Protein AF-A0A0E3ZDM5-F1 (afdb_monomer)

Radius of gyration: 15.82 Å; Cα contacts (8 Å, |Δi|>4): 50; chains: 1; bounding box: 35×37×37 Å

Secondary structure (DSSP, 8-state):
-HHHHHHHHSS--HHHHHHHHHHHHHHHHHHHHHHSSSTHHHHHHHHHHHHHHHHHHHHHHHHHTTTS-HHHHHHHHHHHHHHHHHHHHHTT-

Sequence (93 aa):
MKKFLAIFLDKPTIVSILGIATIIAGVPLIIYMMTTGGGGGLGAFVILGWLVGVSFILALDRFLVRVVKPYTLSVVESVGAGLIFIMLLLSFL

Foldseek 3Di:
DVVVVCLCVVQPAPLSVVLVVLVVVLVVQLVVLVVDPDCSPVVSVVSVVVNVVSVVVNVVLSVVVVVDRRVVVNVVVVVVVVVVVVVVVVVVD

Organism: NCBI:txid400092

Solvent-accessible surface area (backbone atoms only — not comparable to full-atom values): 5117 Å² total; per-residue (Å²): 108,72,74,61,54,48,67,47,63,75,60,57,30,57,64,48,54,53,42,51,53,47,52,66,54,45,54,59,48,31,56,52,24,63,69,39,80,78,71,19,56,61,53,23,50,53,52,49,55,50,51,52,52,44,52,53,50,44,52,51,50,61,56,46,53,75,80,40,60,39,68,60,50,29,51,53,50,49,53,52,52,49,50,54,52,51,56,55,55,60,75,78,110

Structure (mmCIF, N/CA/C/O backbone):
data_AF-A0A0E3ZDM5-F1
#
_entry.id   AF-A0A0E3ZDM5-F1
#
loop_
_atom_site.group_PDB
_atom_site.id
_atom_site.type_symbol
_atom_site.label_atom_id
_atom_site.label_alt_id
_atom_site.label_comp_id
_atom_site.label_asym_id
_atom_site.label_entity_id
_atom_site.label_seq_id
_atom_site.pdbx_PDB_ins_code
_atom_site.Cartn_x
_atom_site.Cartn_y
_atom_site.Cartn_z
_atom_site.occupancy
_atom_site.B_iso_or_equiv
_atom_site.auth_seq_id
_atom_site.auth_comp_id
_atom_site.auth_asym_id
_atom_site.auth_atom_id
_atom_site.pdbx_PDB_model_num
ATOM 1 N N . MET A 1 1 ? -7.603 17.264 -5.747 1.00 58.97 1 MET A N 1
ATOM 2 C CA . MET A 1 1 ? -6.840 16.601 -4.659 1.00 58.97 1 MET A CA 1
ATOM 3 C C . MET A 1 1 ? -7.437 16.768 -3.264 1.00 58.97 1 MET A C 1
ATOM 5 O O . MET A 1 1 ? -7.629 15.750 -2.619 1.00 58.97 1 MET A O 1
ATOM 9 N N . LYS A 1 2 ? -7.769 17.981 -2.783 1.00 60.06 2 LYS A N 1
ATOM 10 C CA . LYS A 1 2 ? -8.224 18.189 -1.385 1.00 60.06 2 LYS A CA 1
ATOM 11 C C . LYS A 1 2 ? -9.407 17.301 -0.955 1.00 60.06 2 LYS A C 1
ATOM 13 O O . LYS A 1 2 ? -9.337 16.677 0.093 1.00 60.06 2 LYS A O 1
ATOM 18 N N . LYS A 1 3 ? -10.447 17.174 -1.793 1.00 71.00 3 LYS A N 1
ATOM 19 C CA . LYS A 1 3 ? -11.607 16.302 -1.514 1.00 71.00 3 LYS A CA 1
ATOM 20 C C . LYS A 1 3 ? -11.266 14.809 -1.507 1.00 71.00 3 LYS A C 1
ATOM 22 O O . LYS A 1 3 ? -11.846 14.069 -0.731 1.00 71.00 3 LYS A O 1
ATOM 27 N N . PHE A 1 4 ? -10.330 14.380 -2.354 1.00 69.06 4 PHE A N 1
ATOM 28 C CA . PHE A 1 4 ? -9.896 12.985 -2.415 1.00 69.06 4 PHE A CA 1
ATOM 29 C C . PHE A 1 4 ? -9.134 12.620 -1.142 1.00 69.06 4 PHE A C 1
ATOM 31 O O . PHE A 1 4 ? -9.552 11.720 -0.433 1.00 69.06 4 PHE A O 1
ATOM 38 N N . LEU A 1 5 ? -8.101 13.391 -0.789 1.00 70.12 5 LEU A N 1
ATOM 39 C CA . LEU A 1 5 ? -7.319 13.159 0.429 1.00 70.12 5 LEU A CA 1
ATOM 40 C C . LEU A 1 5 ? -8.191 13.199 1.691 1.00 70.12 5 LEU A C 1
ATOM 42 O O . LEU A 1 5 ? -8.032 12.348 2.555 1.00 70.12 5 LEU A O 1
ATOM 46 N N . ALA A 1 6 ? -9.161 14.116 1.767 1.00 75.75 6 ALA A N 1
ATOM 47 C CA . ALA A 1 6 ? -10.076 14.205 2.905 1.00 75.75 6 ALA A CA 1
ATOM 48 C C . ALA A 1 6 ? -10.875 12.910 3.154 1.00 75.75 6 ALA A C 1
ATOM 50 O O . ALA A 1 6 ? -11.06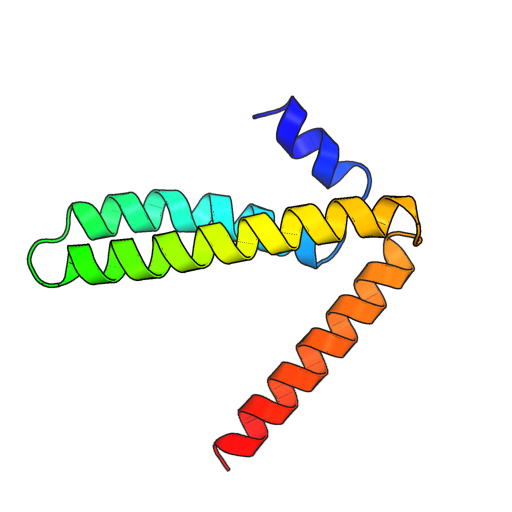9 12.535 4.303 1.00 75.75 6 ALA A O 1
ATOM 51 N N . ILE A 1 7 ? -11.281 12.190 2.101 1.00 71.81 7 ILE A N 1
ATOM 52 C CA . ILE A 1 7 ? -12.031 10.924 2.225 1.00 71.81 7 ILE A CA 1
ATOM 53 C C . ILE A 1 7 ? -11.181 9.824 2.880 1.00 71.81 7 ILE A C 1
ATOM 55 O O . ILE A 1 7 ? -11.697 8.989 3.624 1.00 71.81 7 ILE A O 1
ATOM 59 N N . PHE A 1 8 ? -9.876 9.807 2.610 1.00 68.25 8 PHE A N 1
ATOM 60 C CA . PHE A 1 8 ? -8.966 8.817 3.189 1.00 68.25 8 PHE A CA 1
ATOM 61 C C . PHE A 1 8 ? -8.454 9.236 4.572 1.00 68.25 8 PHE A C 1
ATOM 63 O O . PHE A 1 8 ? -8.221 8.376 5.417 1.00 68.25 8 PHE A O 1
ATOM 70 N N . LEU A 1 9 ? -8.340 10.543 4.824 1.00 74.44 9 LEU A N 1
ATOM 71 C CA . LEU A 1 9 ? -7.883 11.098 6.100 1.00 74.44 9 LEU A CA 1
ATOM 72 C C . LEU A 1 9 ? -8.963 11.119 7.194 1.00 74.44 9 LEU A C 1
ATOM 74 O O . LEU A 1 9 ? -8.610 11.201 8.363 1.00 74.44 9 LEU A O 1
ATOM 78 N N . ASP A 1 10 ? -10.250 11.020 6.846 1.00 81.75 10 ASP A N 1
ATOM 79 C CA . ASP A 1 10 ? -11.358 10.984 7.820 1.00 81.75 10 ASP A CA 1
ATOM 80 C C . ASP A 1 10 ? -11.355 9.702 8.674 1.00 81.75 10 ASP A C 1
ATOM 82 O O . ASP A 1 10 ? -11.650 9.712 9.868 1.00 81.75 10 ASP A O 1
ATOM 86 N N . LYS A 1 11 ? -10.973 8.574 8.065 1.00 84.75 11 LYS A N 1
ATOM 87 C CA . LYS A 1 11 ? -10.863 7.264 8.724 1.00 84.75 11 LYS A CA 1
ATOM 88 C C . LYS A 1 11 ? -9.571 6.576 8.285 1.00 84.75 11 LYS A C 1
ATOM 90 O O . LYS A 1 11 ? -9.624 5.675 7.437 1.00 84.75 11 LYS A O 1
ATOM 95 N N . PRO A 1 12 ? -8.413 7.030 8.785 1.00 85.75 12 PRO A N 1
ATOM 96 C CA . PRO A 1 12 ? -7.134 6.535 8.317 1.00 85.75 12 PRO A CA 1
ATOM 97 C C . PRO A 1 12 ? -6.909 5.101 8.807 1.00 85.75 12 PRO A C 1
ATOM 99 O O . PRO A 1 12 ? -7.092 4.787 9.983 1.00 85.75 12 PRO A O 1
ATOM 102 N N . THR A 1 13 ? -6.520 4.244 7.873 1.00 92.81 13 THR A N 1
ATOM 103 C CA . THR A 1 13 ? -5.977 2.897 8.096 1.00 92.81 13 THR A CA 1
ATOM 104 C C . THR A 1 13 ? -4.535 2.843 7.609 1.00 92.81 13 THR A C 1
ATOM 106 O O . THR A 1 13 ? -4.099 3.718 6.850 1.00 92.81 13 THR A O 1
ATOM 109 N N . ILE A 1 14 ? -3.781 1.825 8.013 1.00 89.81 14 ILE A N 1
ATOM 110 C CA . ILE A 1 14 ? -2.377 1.695 7.605 1.00 89.81 14 ILE A CA 1
ATOM 111 C C . ILE A 1 14 ? -2.282 1.519 6.093 1.00 89.81 14 ILE A C 1
ATOM 113 O O . ILE A 1 14 ? -1.484 2.205 5.452 1.00 89.81 14 ILE A O 1
ATOM 117 N N . VAL A 1 15 ? -3.159 0.700 5.510 1.00 91.50 15 VAL A N 1
ATOM 118 C CA . VAL A 1 15 ? -3.257 0.551 4.053 1.00 91.50 15 VAL A CA 1
ATOM 119 C C . VAL A 1 15 ? -3.548 1.888 3.374 1.00 91.50 15 VAL A C 1
ATOM 121 O O . VAL A 1 15 ? -2.904 2.214 2.376 1.00 91.50 15 VAL A O 1
ATOM 124 N N . SER A 1 16 ? -4.452 2.708 3.920 1.00 89.56 16 SER A N 1
ATOM 125 C CA . SER A 1 16 ? -4.759 4.014 3.323 1.00 89.56 16 SER A CA 1
ATOM 126 C C . SER A 1 16 ? -3.583 4.992 3.350 1.00 89.56 16 SER A C 1
ATOM 128 O O . SER A 1 16 ? -3.323 5.666 2.353 1.00 89.56 16 SER A O 1
ATOM 130 N N . ILE A 1 17 ? -2.836 5.037 4.456 1.00 90.94 17 ILE A N 1
ATOM 131 C CA . ILE A 1 17 ? -1.680 5.925 4.614 1.00 90.94 17 ILE A CA 1
ATOM 132 C C . ILE A 1 17 ? -0.570 5.496 3.653 1.00 90.94 17 ILE A C 1
ATOM 134 O O . ILE A 1 17 ? -0.065 6.314 2.880 1.00 90.94 17 ILE A O 1
ATOM 138 N N . LEU A 1 18 ? -0.227 4.204 3.660 1.00 91.75 18 LEU A N 1
ATOM 139 C CA . LEU A 1 18 ? 0.827 3.659 2.808 1.00 91.75 18 LEU A CA 1
ATOM 140 C C . LEU A 1 18 ? 0.457 3.734 1.327 1.00 91.75 18 LEU A C 1
ATOM 142 O O . LEU A 1 18 ? 1.297 4.094 0.504 1.00 91.75 18 LEU A O 1
ATOM 146 N N . GLY A 1 19 ? -0.796 3.455 0.970 1.00 91.19 19 GLY A N 1
ATOM 147 C CA . GLY A 1 19 ? -1.249 3.526 -0.414 1.00 91.19 19 GLY A CA 1
ATOM 148 C C . GLY A 1 19 ? -1.231 4.954 -0.961 1.00 91.19 19 GLY A C 1
ATOM 149 O O . GLY A 1 19 ? -0.761 5.167 -2.077 1.00 91.19 19 GLY A O 1
ATOM 150 N N . ILE A 1 20 ? -1.643 5.955 -0.173 1.00 90.12 20 ILE A N 1
ATOM 151 C CA . ILE A 1 20 ? -1.526 7.365 -0.580 1.00 90.12 20 ILE A CA 1
ATOM 152 C C . ILE A 1 20 ? -0.058 7.759 -0.755 1.00 90.12 20 ILE A C 1
ATOM 154 O O . ILE A 1 20 ? 0.286 8.346 -1.781 1.00 90.12 20 ILE A O 1
ATOM 158 N N . ALA A 1 21 ? 0.810 7.419 0.202 1.00 91.44 21 ALA A N 1
ATOM 159 C CA . ALA A 1 21 ? 2.244 7.686 0.088 1.00 91.44 21 ALA A CA 1
ATOM 160 C C . ALA A 1 21 ? 2.838 7.037 -1.175 1.00 91.44 21 ALA A C 1
ATOM 162 O O . ALA A 1 21 ? 3.588 7.677 -1.912 1.00 91.44 21 ALA A O 1
ATOM 163 N N . THR A 1 22 ? 2.421 5.805 -1.478 1.00 92.38 22 THR A N 1
ATOM 164 C CA . THR A 1 22 ? 2.838 5.071 -2.678 1.00 92.38 22 THR A CA 1
ATOM 165 C C . THR A 1 22 ? 2.375 5.754 -3.961 1.00 92.38 22 THR A C 1
ATOM 167 O O . THR A 1 22 ? 3.152 5.843 -4.902 1.00 92.38 22 THR A O 1
ATOM 170 N N . ILE A 1 23 ? 1.152 6.287 -4.020 1.00 90.88 23 ILE A N 1
ATOM 171 C CA . ILE A 1 23 ? 0.675 7.040 -5.193 1.00 90.88 23 ILE A CA 1
ATOM 172 C C . ILE A 1 23 ? 1.466 8.345 -5.356 1.00 90.88 23 ILE A C 1
ATOM 174 O O . ILE A 1 23 ? 1.895 8.669 -6.463 1.00 90.88 23 ILE A O 1
ATOM 178 N N . ILE A 1 24 ? 1.689 9.075 -4.257 1.00 91.75 24 ILE A N 1
ATOM 179 C CA . ILE A 1 24 ? 2.429 10.345 -4.263 1.00 91.75 24 ILE A CA 1
ATOM 180 C C . ILE A 1 24 ? 3.870 10.141 -4.745 1.00 91.75 24 ILE A C 1
ATOM 182 O O . ILE A 1 24 ? 4.360 10.962 -5.514 1.00 91.75 24 ILE A O 1
ATOM 186 N N . ALA A 1 25 ? 4.536 9.062 -4.328 1.00 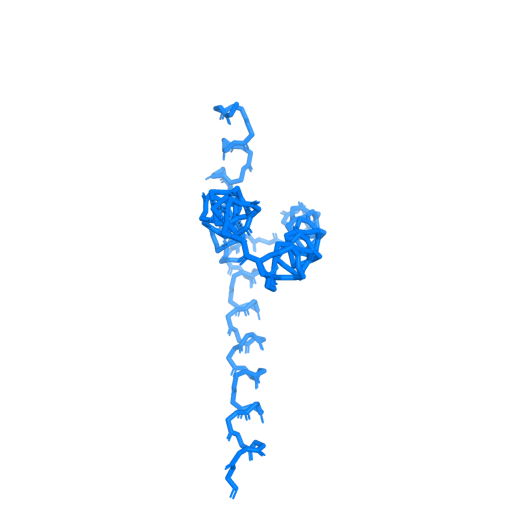92.94 25 ALA A N 1
ATOM 187 C CA . ALA A 1 25 ? 5.907 8.757 -4.740 1.00 92.94 25 ALA A CA 1
ATOM 188 C C . ALA A 1 25 ? 5.987 8.053 -6.108 1.00 92.94 25 ALA A C 1
ATOM 190 O O . ALA A 1 25 ? 6.878 8.330 -6.910 1.00 92.94 25 ALA A O 1
ATOM 191 N N . GLY A 1 26 ? 5.048 7.150 -6.392 1.00 92.06 26 GLY A N 1
ATOM 192 C CA . GLY A 1 26 ? 5.065 6.288 -7.570 1.00 92.06 26 GLY A CA 1
ATOM 193 C C . GLY A 1 26 ? 4.776 7.029 -8.871 1.00 92.06 26 GLY A C 1
ATOM 194 O O . GLY A 1 26 ? 5.402 6.732 -9.883 1.00 92.06 26 GLY A O 1
ATOM 195 N N . VAL A 1 27 ? 3.885 8.028 -8.861 1.00 92.62 27 VAL A N 1
ATOM 196 C CA . VAL A 1 27 ? 3.580 8.813 -10.071 1.00 92.62 27 VAL A CA 1
ATOM 197 C C . VAL A 1 27 ? 4.807 9.597 -10.573 1.00 92.62 27 VAL A C 1
ATOM 199 O O . VAL A 1 27 ? 5.154 9.437 -11.745 1.00 92.62 27 VAL A O 1
ATOM 202 N N . PRO A 1 28 ? 5.527 10.379 -9.739 1.00 94.12 28 PRO A N 1
ATOM 203 C CA . PRO A 1 28 ? 6.795 10.992 -10.139 1.00 94.12 28 PRO A CA 1
ATOM 204 C C . PRO A 1 28 ? 7.835 9.977 -10.619 1.00 94.12 28 PRO A C 1
ATOM 206 O O . PRO A 1 28 ? 8.542 10.238 -11.591 1.00 94.12 28 PRO A O 1
ATOM 209 N N . LEU A 1 29 ? 7.909 8.810 -9.972 1.00 93.06 29 LEU A N 1
ATOM 210 C CA . LEU A 1 29 ? 8.863 7.768 -10.341 1.00 93.06 29 LEU A CA 1
ATOM 211 C C . LEU A 1 29 ? 8.574 7.179 -11.729 1.00 93.06 29 LEU A C 1
ATOM 213 O O . LEU A 1 29 ? 9.511 6.939 -12.486 1.00 93.06 29 LEU A O 1
ATOM 217 N N . ILE A 1 30 ? 7.302 6.998 -12.098 1.00 93.06 30 ILE A N 1
ATOM 218 C CA . ILE A 1 30 ? 6.911 6.580 -13.454 1.00 93.06 30 ILE A CA 1
ATOM 219 C C . ILE A 1 30 ? 7.369 7.612 -14.477 1.00 93.06 30 ILE A C 1
ATOM 221 O O . ILE A 1 30 ? 7.998 7.245 -15.464 1.00 93.06 30 ILE A O 1
ATOM 225 N N . ILE A 1 31 ? 7.092 8.896 -14.228 1.00 92.44 31 ILE A N 1
ATOM 226 C CA . ILE A 1 31 ? 7.494 9.979 -15.135 1.00 92.44 31 ILE A CA 1
ATOM 227 C C . ILE A 1 31 ? 9.013 9.959 -15.317 1.00 92.44 31 ILE A C 1
ATOM 229 O O . ILE A 1 31 ? 9.493 9.975 -16.446 1.00 92.44 31 ILE A O 1
ATOM 233 N N . TYR A 1 32 ? 9.767 9.842 -14.223 1.00 92.31 32 TYR A N 1
ATOM 234 C CA . TYR A 1 32 ? 11.220 9.733 -14.276 1.00 92.31 32 TYR A CA 1
ATOM 235 C C . TYR A 1 32 ? 11.682 8.524 -15.106 1.00 92.31 32 TYR A C 1
ATOM 237 O O . TYR A 1 32 ? 12.494 8.682 -16.015 1.00 92.31 32 TYR A O 1
ATOM 245 N N . MET A 1 33 ? 11.119 7.337 -14.870 1.00 92.31 33 MET A N 1
ATOM 246 C CA . MET A 1 33 ? 11.477 6.113 -15.601 1.00 92.31 33 MET A CA 1
ATOM 247 C C . MET A 1 33 ? 11.119 6.162 -17.091 1.00 92.31 33 MET A C 1
ATOM 249 O O . MET A 1 33 ? 11.788 5.544 -17.910 1.00 92.31 33 MET A O 1
ATOM 253 N N . MET A 1 34 ? 10.089 6.921 -17.470 1.00 89.19 34 MET A N 1
ATOM 254 C CA . MET A 1 34 ? 9.772 7.161 -18.880 1.00 89.19 34 MET A CA 1
ATOM 255 C C . MET A 1 34 ? 10.778 8.099 -19.559 1.00 89.19 34 MET A C 1
ATOM 257 O O . MET A 1 34 ? 10.910 8.065 -20.780 1.00 89.19 34 MET A O 1
ATOM 261 N N . THR A 1 35 ? 11.482 8.934 -18.788 1.00 89.75 35 THR A N 1
ATOM 262 C CA . THR A 1 35 ? 12.517 9.846 -19.307 1.00 89.75 35 THR A CA 1
ATOM 263 C C . THR A 1 35 ? 13.912 9.227 -19.342 1.00 89.75 35 THR A C 1
ATOM 265 O O . THR A 1 35 ? 14.784 9.728 -20.052 1.00 89.75 35 THR A O 1
ATOM 268 N N . THR A 1 36 ? 14.143 8.134 -18.612 1.00 85.94 36 THR A N 1
ATOM 269 C CA . THR A 1 36 ? 15.407 7.402 -18.666 1.00 85.94 36 THR A CA 1
ATOM 270 C C . THR A 1 36 ? 15.401 6.471 -19.882 1.00 85.94 36 THR A C 1
ATOM 272 O O . THR A 1 36 ? 14.607 5.538 -19.988 1.00 85.94 36 THR A O 1
ATOM 275 N N . GLY A 1 37 ? 16.275 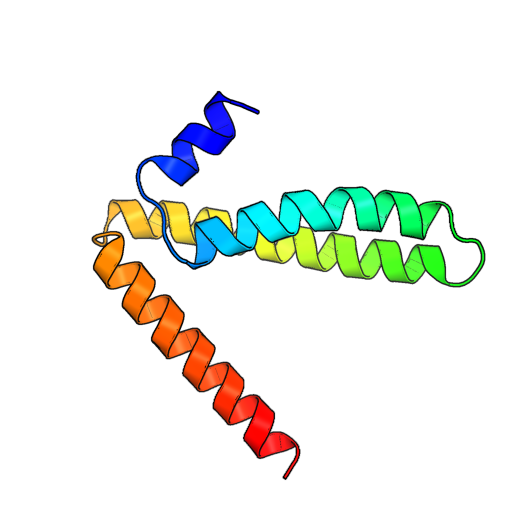6.746 -20.855 1.00 81.81 37 GLY A N 1
ATOM 276 C CA . GLY A 1 37 ? 16.459 5.872 -22.017 1.00 81.81 37 GLY A CA 1
ATOM 277 C C . GLY A 1 37 ? 16.876 4.445 -21.623 1.00 81.81 37 GLY A C 1
ATOM 278 O O . GLY A 1 37 ? 17.325 4.192 -20.505 1.00 81.81 37 GLY A O 1
ATOM 279 N N . GLY A 1 38 ? 16.746 3.490 -22.548 1.00 82.75 38 GLY A N 1
ATOM 280 C CA . GLY A 1 38 ? 17.016 2.071 -22.281 1.00 82.75 38 GLY A CA 1
ATOM 281 C C . GLY A 1 38 ? 15.829 1.353 -21.623 1.00 82.75 38 GLY A C 1
ATOM 282 O O . GLY A 1 38 ? 14.681 1.571 -22.002 1.00 82.75 38 GLY A O 1
ATOM 283 N N . GLY A 1 39 ? 16.092 0.479 -20.644 1.00 83.06 39 GLY A N 1
ATOM 284 C CA . GLY A 1 39 ? 15.076 -0.343 -19.959 1.00 83.06 39 GLY A CA 1
ATOM 285 C C . GLY A 1 39 ? 14.062 0.419 -19.087 1.00 83.06 39 GLY A C 1
ATOM 286 O O . GLY A 1 39 ? 13.189 -0.212 -18.488 1.00 83.06 39 GLY A O 1
ATOM 287 N N . GLY A 1 40 ? 14.140 1.754 -19.019 1.00 88.06 40 GLY A N 1
ATOM 288 C CA . GLY A 1 40 ? 13.250 2.607 -18.221 1.00 88.06 40 GLY A CA 1
ATOM 289 C C . GLY A 1 40 ? 11.765 2.427 -18.550 1.00 88.06 40 GLY A C 1
ATOM 290 O O . GLY A 1 40 ? 10.937 2.384 -17.642 1.00 88.06 40 GLY A O 1
ATOM 291 N N . GLY A 1 41 ? 11.421 2.177 -19.820 1.00 89.06 41 GLY A N 1
ATOM 292 C CA . GLY A 1 41 ? 10.038 1.903 -20.233 1.00 89.06 41 GLY A CA 1
ATOM 293 C C . GLY A 1 41 ? 9.430 0.649 -19.587 1.00 89.06 41 GLY A C 1
ATOM 294 O O . GLY A 1 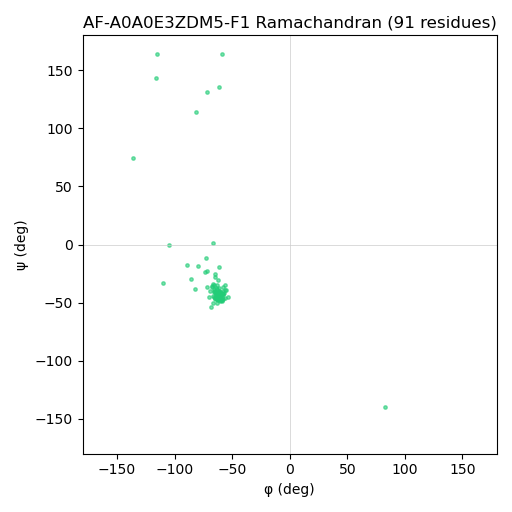41 ? 8.277 0.675 -19.156 1.00 89.06 41 GLY A O 1
ATOM 295 N N . LEU A 1 42 ? 10.211 -0.430 -19.446 1.00 91.31 42 LEU A N 1
ATOM 296 C CA . LEU A 1 42 ? 9.767 -1.636 -18.732 1.00 91.31 42 LEU A CA 1
ATOM 297 C C . LEU A 1 42 ? 9.628 -1.365 -17.230 1.00 91.31 42 LEU A C 1
ATOM 299 O O . LEU A 1 42 ? 8.648 -1.791 -16.622 1.00 91.31 42 LEU A O 1
ATOM 303 N N . GLY A 1 43 ? 10.557 -0.606 -16.641 1.00 91.56 43 GLY A N 1
ATOM 304 C CA . GLY A 1 43 ? 10.4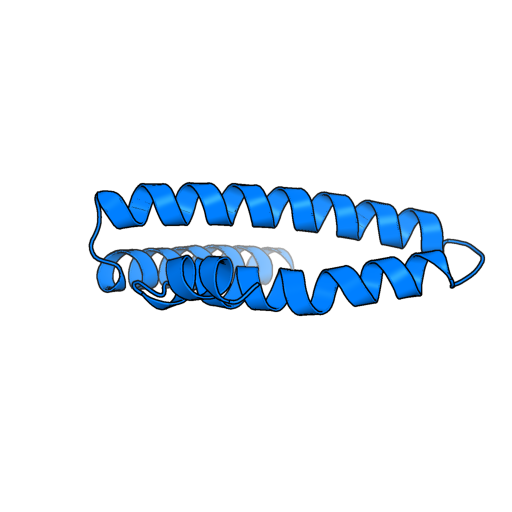65 -0.174 -15.243 1.00 91.56 43 GLY A CA 1
ATOM 305 C C . GLY A 1 43 ? 9.205 0.652 -14.967 1.00 91.56 43 GLY A C 1
ATOM 306 O O . GLY A 1 43 ? 8.473 0.371 -14.018 1.00 91.56 43 GLY A O 1
ATOM 307 N N . ALA A 1 44 ? 8.895 1.616 -15.838 1.00 92.81 44 ALA A N 1
ATOM 308 C CA . ALA A 1 44 ? 7.675 2.414 -15.765 1.00 92.81 44 ALA A CA 1
ATOM 309 C C . ALA A 1 44 ? 6.413 1.540 -15.849 1.00 92.81 44 ALA A C 1
ATOM 311 O O . ALA A 1 44 ? 5.476 1.744 -15.078 1.00 92.81 44 ALA A O 1
ATOM 312 N N . PHE A 1 45 ? 6.399 0.533 -16.731 1.00 93.25 45 PHE A N 1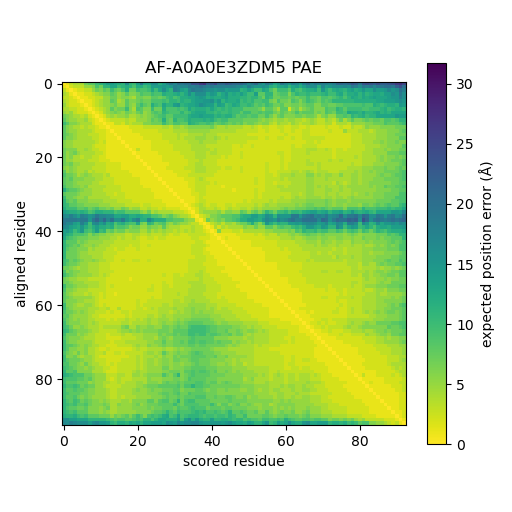
ATOM 313 C CA . PHE A 1 45 ? 5.276 -0.398 -16.862 1.00 93.25 45 PHE A CA 1
ATOM 314 C C . PHE A 1 45 ? 5.056 -1.243 -15.599 1.00 93.25 45 PHE A C 1
ATOM 316 O O . PHE A 1 45 ? 3.922 -1.390 -15.143 1.00 93.25 45 PHE A O 1
ATOM 323 N N . VAL A 1 46 ? 6.132 -1.747 -14.987 1.00 94.25 46 VAL A N 1
ATOM 324 C CA . VAL A 1 46 ? 6.054 -2.500 -13.724 1.00 94.25 46 VAL A CA 1
ATOM 325 C C . VAL A 1 46 ? 5.485 -1.628 -12.601 1.00 94.25 46 VAL A C 1
ATOM 327 O O . VAL A 1 46 ? 4.580 -2.058 -11.886 1.00 94.25 46 VAL A O 1
ATOM 330 N N . ILE A 1 47 ? 5.955 -0.383 -12.472 1.00 94.06 47 ILE A N 1
ATOM 331 C CA . ILE A 1 47 ? 5.464 0.545 -11.441 1.00 94.06 47 ILE A CA 1
ATOM 332 C C . ILE A 1 47 ? 4.004 0.942 -11.707 1.00 94.06 47 ILE A C 1
ATOM 334 O O . ILE A 1 47 ? 3.218 1.047 -10.767 1.00 94.06 47 ILE A O 1
ATOM 338 N N . LEU A 1 48 ? 3.605 1.111 -12.971 1.00 93.94 48 LEU A N 1
ATOM 339 C CA . LEU A 1 48 ? 2.204 1.329 -13.340 1.00 93.94 48 LEU A CA 1
ATOM 340 C C . LEU A 1 48 ? 1.318 0.156 -12.905 1.00 93.94 48 LEU A C 1
ATOM 342 O O . LEU A 1 48 ? 0.289 0.380 -12.268 1.00 93.94 48 LEU A O 1
ATOM 346 N N . GLY A 1 49 ? 1.731 -1.084 -13.184 1.00 94.12 49 GLY A N 1
ATOM 347 C CA . GLY A 1 49 ? 1.022 -2.281 -12.725 1.00 94.12 49 GLY A CA 1
ATOM 348 C C . GLY A 1 49 ? 0.894 -2.329 -11.200 1.00 94.12 49 GLY A C 1
ATOM 349 O O . GLY A 1 49 ? -0.190 -2.580 -10.669 1.00 94.12 49 GLY A O 1
ATOM 350 N N . TRP A 1 50 ? 1.972 -1.990 -10.490 1.00 93.50 50 TRP A N 1
ATOM 351 C CA . TRP A 1 50 ? 1.963 -1.863 -9.033 1.00 93.50 50 TRP A CA 1
ATOM 352 C C . TRP A 1 50 ? 0.964 -0.805 -8.539 1.00 93.50 50 TRP A C 1
ATOM 354 O O . TRP A 1 50 ? 0.165 -1.089 -7.647 1.00 93.50 50 TRP A O 1
ATOM 364 N N . LEU A 1 51 ? 0.937 0.392 -9.136 1.00 94.44 51 LEU A N 1
ATOM 365 C CA . LEU A 1 51 ? -0.005 1.454 -8.755 1.00 94.44 51 LEU A CA 1
ATOM 366 C C . LEU A 1 51 ? -1.467 1.074 -8.997 1.00 94.44 51 LEU A C 1
ATOM 368 O O . LEU A 1 51 ? -2.332 1.462 -8.208 1.00 94.44 51 LEU A O 1
ATOM 372 N N . VAL A 1 52 ? -1.757 0.311 -10.053 1.00 94.38 52 VAL A N 1
ATOM 373 C CA . VAL A 1 52 ? -3.099 -0.239 -10.290 1.00 94.38 52 VAL A CA 1
ATOM 374 C C . VAL A 1 52 ? -3.478 -1.203 -9.164 1.00 94.38 52 VAL A C 1
ATOM 376 O O . VAL A 1 52 ? -4.562 -1.075 -8.592 1.00 94.38 52 VAL A O 1
ATOM 379 N N . GLY A 1 53 ? -2.569 -2.105 -8.782 1.00 94.00 53 GLY A N 1
ATOM 380 C CA . GLY A 1 53 ? -2.768 -3.021 -7.656 1.00 94.00 53 GLY A CA 1
ATOM 381 C C . GLY A 1 53 ? -3.018 -2.291 -6.333 1.00 94.00 53 GLY A C 1
ATOM 382 O O . GLY A 1 53 ? -4.000 -2.567 -5.645 1.00 94.00 53 GLY A O 1
ATOM 383 N N . VAL A 1 54 ? -2.193 -1.293 -6.009 1.00 92.62 54 VAL A N 1
ATOM 384 C CA . VAL A 1 54 ? -2.363 -0.460 -4.805 1.00 92.62 54 VAL A CA 1
ATOM 385 C C . VAL A 1 54 ? -3.696 0.285 -4.829 1.00 92.62 54 VAL A C 1
ATOM 387 O O . VAL A 1 54 ? -4.388 0.343 -3.815 1.00 92.62 54 VAL A O 1
ATOM 390 N N . SER A 1 55 ? -4.097 0.818 -5.984 1.00 91.12 55 SER A N 1
ATOM 391 C CA . SER A 1 55 ? -5.372 1.528 -6.133 1.00 91.12 55 SER A CA 1
ATOM 392 C C . SER A 1 55 ? -6.572 0.607 -5.886 1.00 91.12 55 SER A C 1
ATOM 394 O O . SER A 1 55 ? -7.543 1.019 -5.249 1.00 91.12 55 SER A O 1
ATOM 396 N N . PHE A 1 56 ? -6.495 -0.650 -6.332 1.00 93.69 56 PHE A N 1
ATOM 397 C CA . PHE A 1 56 ? -7.510 -1.664 -6.046 1.00 93.69 56 PHE A CA 1
ATOM 398 C C . PHE A 1 56 ? -7.577 -2.008 -4.550 1.00 93.69 56 PHE A C 1
ATOM 400 O O . PHE A 1 56 ? -8.662 -2.018 -3.968 1.00 93.69 56 PHE A O 1
ATOM 407 N N . ILE A 1 57 ? -6.424 -2.210 -3.904 1.00 92.38 57 ILE A N 1
ATOM 408 C CA . ILE A 1 57 ? -6.343 -2.478 -2.459 1.00 92.38 57 ILE A CA 1
ATOM 409 C C . ILE A 1 57 ? -6.920 -1.305 -1.652 1.00 92.38 57 ILE A C 1
ATOM 411 O O . ILE A 1 57 ? -7.699 -1.522 -0.727 1.00 92.38 57 ILE A O 1
ATOM 415 N N . LEU A 1 58 ? -6.612 -0.062 -2.032 1.00 91.81 58 LEU A N 1
ATOM 416 C CA . LEU A 1 58 ? -7.183 1.134 -1.407 1.00 91.81 58 LEU A CA 1
ATOM 417 C C . LEU A 1 58 ? -8.709 1.185 -1.534 1.00 91.81 58 LEU A C 1
ATOM 419 O O . LEU A 1 58 ? -9.394 1.557 -0.582 1.00 91.81 58 LEU A O 1
ATOM 423 N N . ALA A 1 59 ? -9.261 0.812 -2.690 1.00 90.56 59 ALA A N 1
ATOM 424 C CA . ALA A 1 59 ? -10.708 0.755 -2.874 1.00 90.56 59 ALA A CA 1
ATOM 425 C C . ALA A 1 59 ? -11.360 -0.297 -1.958 1.00 90.56 59 ALA A C 1
ATOM 427 O O . ALA A 1 59 ? -12.399 -0.018 -1.352 1.00 90.56 59 ALA A O 1
ATOM 428 N N . LEU A 1 60 ? -10.734 -1.471 -1.812 1.00 92.06 60 LEU A N 1
ATOM 429 C CA . LEU A 1 60 ? -11.183 -2.518 -0.889 1.00 92.06 60 LEU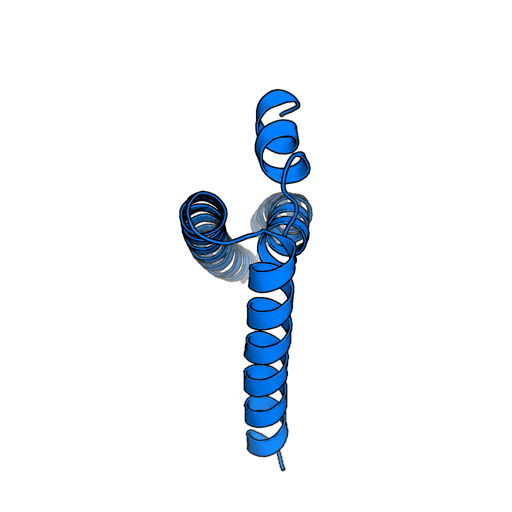 A CA 1
ATOM 430 C C . LEU A 1 60 ? -11.114 -2.069 0.572 1.00 92.06 60 LEU A C 1
ATOM 432 O O . LEU A 1 60 ? -12.087 -2.230 1.304 1.00 92.06 60 LEU A O 1
ATOM 436 N N . ASP A 1 61 ? -10.014 -1.449 0.989 1.00 90.75 61 ASP A N 1
ATOM 437 C CA . ASP A 1 61 ? -9.864 -0.889 2.334 1.00 90.75 61 ASP A CA 1
ATOM 438 C C . ASP A 1 61 ? -10.981 0.127 2.643 1.00 90.75 61 ASP A C 1
ATOM 440 O O . ASP A 1 61 ? -11.670 0.019 3.659 1.00 90.75 61 ASP A O 1
ATOM 444 N N . ARG A 1 62 ? -11.283 1.049 1.716 1.00 90.62 62 ARG A N 1
ATOM 445 C CA . ARG A 1 62 ? -12.401 1.998 1.887 1.00 90.62 62 ARG A CA 1
ATOM 446 C C . ARG A 1 62 ? -13.765 1.321 1.978 1.00 90.62 62 ARG A C 1
ATOM 448 O O . ARG A 1 62 ? -14.660 1.861 2.632 1.00 90.62 62 ARG A O 1
ATOM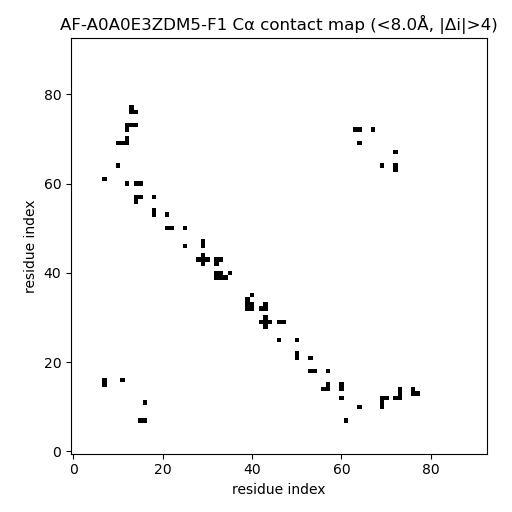 455 N N . PHE A 1 63 ? -13.947 0.177 1.326 1.00 91.00 63 PHE A N 1
ATOM 456 C CA . PHE A 1 63 ? -15.156 -0.626 1.472 1.00 91.00 63 PHE A CA 1
ATOM 457 C C . PHE A 1 63 ? -15.220 -1.283 2.859 1.00 91.00 63 PHE A C 1
ATOM 459 O O . PHE A 1 63 ? -16.243 -1.177 3.534 1.00 91.00 63 PHE A O 1
ATOM 466 N N . LEU A 1 64 ? -14.118 -1.872 3.331 1.00 91.06 64 LEU A N 1
ATOM 467 C CA . LEU A 1 64 ? -14.031 -2.542 4.634 1.00 91.06 64 LEU A CA 1
ATOM 468 C C . LEU A 1 64 ? -14.224 -1.581 5.811 1.00 91.06 64 LEU A C 1
ATOM 470 O O . LEU A 1 64 ? -14.917 -1.923 6.768 1.00 91.06 64 LEU A O 1
ATOM 474 N N . VAL A 1 65 ? -13.718 -0.349 5.719 1.00 92.50 65 VAL A N 1
ATOM 475 C CA . VAL A 1 65 ? -13.909 0.704 6.737 1.00 92.50 65 VAL A CA 1
ATOM 476 C C . VAL A 1 65 ? -15.386 1.090 6.938 1.00 92.50 65 VAL A C 1
ATOM 478 O O . VAL A 1 65 ? -15.750 1.664 7.967 1.00 92.50 65 VAL A O 1
ATOM 481 N N . ARG A 1 66 ? -16.275 0.778 5.983 1.00 89.12 66 ARG A N 1
ATOM 482 C CA . ARG A 1 66 ? -17.727 0.983 6.159 1.00 89.12 66 ARG A CA 1
ATOM 483 C C . ARG A 1 66 ? -18.354 -0.040 7.102 1.00 89.12 66 ARG A C 1
ATOM 485 O O . ARG A 1 66 ? -19.406 0.241 7.665 1.00 89.12 66 ARG A O 1
ATOM 492 N N . VAL A 1 67 ? -17.722 -1.201 7.255 1.00 92.00 67 VAL A N 1
ATOM 493 C CA . VAL A 1 67 ? -18.243 -2.347 8.013 1.00 92.00 67 VAL A CA 1
ATOM 494 C C . VAL A 1 67 ? -17.453 -2.563 9.308 1.00 92.00 67 VAL A C 1
ATOM 496 O O . VAL A 1 67 ? -18.018 -2.960 10.324 1.00 92.00 67 VAL A O 1
ATOM 499 N N . VAL A 1 68 ? -16.153 -2.263 9.299 1.00 92.56 68 VAL A N 1
ATOM 500 C CA . VAL A 1 68 ? -15.217 -2.509 10.403 1.00 92.56 68 VAL A CA 1
ATOM 501 C C . VAL A 1 68 ? -14.668 -1.185 10.938 1.00 92.56 68 VAL A C 1
ATOM 503 O O . VAL A 1 68 ? -14.403 -0.249 10.184 1.00 92.56 68 VAL A O 1
ATOM 506 N N . LYS A 1 69 ? -14.463 -1.097 12.260 1.00 92.44 69 LYS A N 1
ATOM 507 C CA . LYS A 1 69 ? -13.844 0.082 12.886 1.00 92.44 69 LYS A CA 1
ATOM 508 C C . LYS A 1 69 ? -12.414 0.284 12.342 1.00 92.44 69 LYS A C 1
ATOM 510 O O . LYS A 1 69 ? -11.654 -0.686 12.330 1.00 92.44 69 LYS A O 1
ATOM 515 N N . PRO A 1 70 ? -11.997 1.518 11.989 1.00 89.31 70 PRO A N 1
ATOM 516 C CA . PRO A 1 70 ? -10.689 1.779 11.367 1.00 89.31 70 PRO A CA 1
ATOM 517 C C . PRO A 1 70 ? -9.490 1.255 12.169 1.00 89.31 70 PRO A C 1
ATOM 519 O O . PRO A 1 70 ? -8.554 0.697 11.602 1.00 89.31 70 PRO A O 1
ATOM 522 N N . TYR A 1 71 ? -9.540 1.382 13.500 1.00 90.12 71 TYR A N 1
ATOM 523 C CA . TYR A 1 71 ? -8.499 0.865 14.393 1.00 90.12 71 TYR A CA 1
ATOM 524 C C . TYR A 1 71 ? -8.365 -0.661 14.304 1.00 90.12 71 TYR A C 1
ATOM 526 O O . TYR A 1 71 ? -7.265 -1.177 14.135 1.00 90.12 71 TYR A O 1
ATOM 534 N N . THR A 1 72 ? -9.485 -1.386 14.371 1.00 91.06 72 THR A N 1
ATOM 535 C CA . THR A 1 72 ? -9.490 -2.851 14.277 1.00 91.06 72 THR A CA 1
ATOM 536 C C . THR A 1 72 ? -8.960 -3.309 12.925 1.00 91.06 72 THR A C 1
ATOM 538 O O . THR A 1 72 ? -8.156 -4.234 12.871 1.00 91.06 72 THR A O 1
ATOM 541 N N . LEU A 1 73 ? -9.360 -2.629 11.847 1.00 92.25 73 LEU A N 1
ATOM 542 C CA . LEU A 1 73 ? -8.865 -2.938 10.511 1.00 92.25 73 LEU A CA 1
ATOM 543 C C . LEU A 1 73 ? -7.350 -2.704 10.409 1.00 92.25 73 LEU A C 1
ATOM 545 O O . LEU A 1 73 ? -6.638 -3.581 9.940 1.00 92.25 73 LEU A O 1
ATOM 549 N N . SER A 1 74 ? -6.841 -1.602 10.966 1.00 91.00 74 SER A N 1
ATOM 550 C CA . SER A 1 74 ? -5.401 -1.295 10.977 1.00 91.00 74 SER A CA 1
ATOM 551 C C . SER A 1 74 ? -4.574 -2.341 11.732 1.00 91.00 74 SER A C 1
ATOM 553 O O . SER A 1 74 ? -3.470 -2.686 11.313 1.00 91.00 74 SER A O 1
ATOM 555 N N . VAL A 1 75 ? -5.095 -2.879 12.840 1.00 92.69 75 VAL A N 1
ATOM 556 C CA . VAL A 1 75 ? -4.434 -3.974 13.569 1.00 92.69 75 VAL A CA 1
ATOM 557 C C . VAL A 1 75 ? -4.374 -5.231 12.702 1.00 92.69 75 VAL A C 1
ATOM 559 O O . VAL A 1 75 ? -3.307 -5.827 12.577 1.00 92.69 75 VAL A O 1
ATOM 562 N N . VAL A 1 76 ? -5.484 -5.606 12.059 1.00 92.75 76 VAL A N 1
ATOM 563 C CA . VAL A 1 76 ? -5.533 -6.771 11.160 1.00 92.75 76 VAL A CA 1
ATOM 564 C C . VAL A 1 76 ? -4.570 -6.601 9.983 1.00 92.75 76 VAL A C 1
ATOM 566 O O . VAL A 1 76 ? -3.820 -7.523 9.676 1.00 92.75 76 VAL A O 1
ATOM 569 N N . GLU A 1 77 ? -4.535 -5.418 9.370 1.00 91.50 77 GLU A N 1
ATOM 570 C CA . GLU A 1 77 ? -3.597 -5.076 8.296 1.00 91.50 77 GLU A CA 1
ATOM 571 C C . GLU A 1 77 ? -2.141 -5.203 8.750 1.00 91.50 77 GLU A C 1
ATOM 573 O O . GLU A 1 77 ? -1.331 -5.803 8.048 1.00 91.50 77 GLU A O 1
ATOM 578 N N . SER A 1 78 ? -1.814 -4.688 9.940 1.00 91.00 78 SER A N 1
ATOM 579 C CA . SER A 1 78 ? -0.458 -4.758 10.502 1.00 91.00 78 SER A CA 1
ATOM 580 C C . SER A 1 78 ? -0.023 -6.192 10.756 1.00 91.00 78 SER A C 1
ATOM 582 O O . SER A 1 78 ? 1.087 -6.577 10.396 1.00 91.00 78 SER A O 1
ATOM 584 N N . VAL A 1 79 ? -0.896 -6.986 11.378 1.00 94.19 79 VAL A N 1
ATOM 585 C CA . VAL A 1 79 ? -0.617 -8.391 11.684 1.00 94.19 79 VAL A CA 1
ATOM 586 C C . VAL A 1 79 ? -0.471 -9.185 10.389 1.00 94.19 79 VAL A C 1
ATOM 588 O O . VAL A 1 79 ? 0.500 -9.920 10.237 1.00 94.19 79 VAL A O 1
ATOM 591 N N . GLY A 1 80 ? -1.379 -8.997 9.429 1.00 90.50 80 GLY A N 1
ATOM 592 C CA . GLY A 1 80 ? -1.306 -9.648 8.122 1.00 90.50 80 GLY A CA 1
ATOM 593 C C . GLY A 1 80 ? -0.022 -9.298 7.365 1.00 90.50 80 GLY A C 1
ATOM 594 O O . GLY A 1 80 ? 0.680 -10.196 6.904 1.00 90.50 80 GLY A O 1
ATOM 595 N N . ALA A 1 81 ? 0.332 -8.012 7.296 1.00 90.19 81 ALA A N 1
ATOM 596 C CA . ALA A 1 81 ? 1.568 -7.559 6.659 1.00 90.19 81 ALA A CA 1
ATOM 597 C C . ALA A 1 81 ? 2.816 -8.108 7.367 1.00 90.19 81 ALA A C 1
ATOM 599 O O . ALA A 1 81 ? 3.746 -8.563 6.704 1.00 90.19 81 ALA A O 1
ATOM 600 N N . GLY A 1 82 ? 2.819 -8.122 8.703 1.00 90.88 82 GLY A N 1
ATOM 601 C CA . GLY A 1 82 ? 3.901 -8.689 9.503 1.00 90.88 82 GLY A CA 1
ATOM 602 C C . GLY A 1 82 ? 4.093 -10.186 9.257 1.00 90.88 82 GLY A C 1
ATOM 603 O O . GLY A 1 82 ? 5.221 -10.633 9.078 1.00 90.88 82 GLY A O 1
ATOM 604 N N . LEU A 1 83 ? 3.006 -10.959 9.174 1.00 94.31 83 LEU A N 1
ATOM 605 C CA . LEU A 1 83 ? 3.070 -12.392 8.874 1.00 94.31 83 LEU A CA 1
ATOM 606 C C . LEU A 1 83 ? 3.624 -12.661 7.473 1.00 94.31 83 LEU A C 1
ATOM 608 O O . LEU A 1 83 ? 4.502 -13.509 7.324 1.00 94.31 83 LEU A O 1
ATOM 612 N N . ILE A 1 84 ? 3.162 -11.917 6.464 1.00 92.44 84 ILE A N 1
ATOM 613 C CA . ILE A 1 84 ? 3.687 -12.023 5.095 1.00 92.44 84 ILE A CA 1
ATOM 614 C C . ILE A 1 84 ? 5.180 -11.689 5.076 1.00 92.44 84 ILE A C 1
ATOM 616 O O . ILE A 1 84 ? 5.964 -12.410 4.463 1.00 92.44 84 ILE A O 1
ATOM 620 N N . PHE A 1 85 ? 5.587 -10.629 5.777 1.00 92.19 85 PHE A N 1
ATOM 621 C CA . PHE A 1 85 ? 6.988 -10.234 5.870 1.00 92.19 85 PHE A CA 1
ATOM 622 C C . PHE A 1 85 ? 7.855 -11.312 6.537 1.00 92.19 85 PHE A C 1
ATOM 624 O O . PHE A 1 85 ? 8.928 -11.627 6.032 1.00 92.19 85 PHE A O 1
ATOM 631 N N . ILE A 1 86 ? 7.378 -11.926 7.626 1.00 95.06 86 ILE A N 1
ATOM 632 C CA . ILE A 1 86 ? 8.075 -13.034 8.296 1.00 95.06 86 ILE A CA 1
ATOM 633 C C . ILE A 1 86 ? 8.194 -14.244 7.365 1.00 95.06 86 ILE A C 1
ATOM 635 O O . ILE A 1 86 ? 9.281 -14.798 7.233 1.00 95.06 86 ILE A O 1
ATOM 639 N N . MET A 1 87 ? 7.109 -14.644 6.695 1.00 94.94 87 MET A N 1
ATOM 640 C CA . MET A 1 87 ? 7.131 -15.757 5.737 1.00 94.94 87 MET A CA 1
ATOM 641 C C . MET A 1 87 ? 8.119 -15.506 4.597 1.00 94.94 87 MET A C 1
ATOM 643 O O . MET A 1 87 ? 8.877 -16.400 4.228 1.00 94.94 87 MET A O 1
ATOM 647 N N . LEU A 1 88 ? 8.138 -14.279 4.072 1.00 93.38 88 LEU A N 1
ATOM 648 C CA . LEU A 1 88 ? 9.089 -13.870 3.051 1.00 93.38 88 LEU A CA 1
ATOM 649 C C . LEU A 1 88 ? 10.526 -13.982 3.573 1.00 93.38 88 LEU A C 1
ATOM 651 O O . LEU A 1 88 ? 11.363 -14.569 2.901 1.00 93.38 88 LEU A O 1
ATOM 655 N N . LEU A 1 89 ? 10.810 -13.485 4.777 1.00 94.19 89 LEU A N 1
ATOM 656 C CA . LEU A 1 89 ? 12.146 -13.543 5.372 1.00 94.19 89 LEU A CA 1
ATOM 657 C C . LEU A 1 89 ? 12.622 -14.986 5.593 1.00 94.19 89 LEU A C 1
ATOM 659 O O . LEU A 1 89 ? 13.768 -15.302 5.290 1.00 94.19 89 LEU A O 1
ATOM 663 N N . LEU A 1 90 ? 11.731 -15.870 6.047 1.00 95.62 90 LEU A N 1
ATOM 664 C CA . LEU A 1 90 ? 12.022 -17.297 6.207 1.00 95.62 90 LEU A CA 1
ATOM 665 C C . LEU A 1 90 ? 12.309 -18.007 4.877 1.00 95.62 90 LEU A C 1
ATOM 667 O O . LEU A 1 90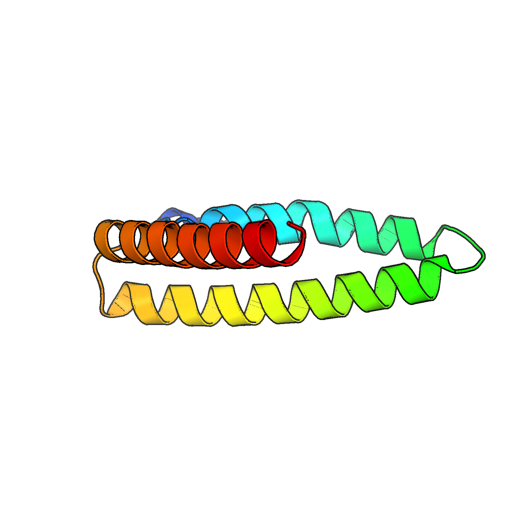 ? 13.018 -19.001 4.883 1.00 95.62 90 LEU A O 1
ATOM 671 N N . SER A 1 91 ? 11.801 -17.512 3.744 1.00 94.69 91 SER A N 1
ATOM 672 C CA . SER A 1 91 ? 12.070 -18.117 2.429 1.00 94.69 91 SER A CA 1
ATOM 673 C C . SER A 1 91 ? 13.495 -17.887 1.901 1.00 94.69 91 SER A C 1
ATOM 675 O O . SER A 1 91 ? 13.888 -18.526 0.928 1.00 94.69 91 SER A O 1
ATOM 677 N N . PHE A 1 92 ? 14.261 -16.985 2.528 1.00 88.88 92 PHE A N 1
ATOM 678 C CA . PHE A 1 92 ? 15.650 -16.668 2.165 1.00 88.88 92 PHE A CA 1
ATOM 679 C C . PHE A 1 92 ? 16.697 -17.265 3.125 1.00 88.88 92 PHE A C 1
ATOM 681 O O . PHE A 1 92 ? 17.890 -17.034 2.921 1.00 88.88 92 PHE A O 1
ATOM 688 N N . LEU A 1 93 ? 16.261 -17.982 4.167 1.00 83.31 93 LEU A N 1
ATOM 689 C CA . LEU A 1 93 ? 17.097 -18.694 5.145 1.00 83.31 93 LEU A CA 1
ATOM 690 C C . LEU A 1 93 ? 17.215 -20.174 4.771 1.00 83.31 93 LEU A C 1
ATOM 692 O O . LEU A 1 93 ? 18.340 -20.704 4.897 1.00 83.31 93 LEU A O 1
#

pLDDT: mean 89.08, std 7.4, range [58.97, 95.62]

Mean predicted aligned error: 5.22 Å